Protein AF-A0A9E2X8T5-F1 (afdb_monomer_lite)

Sequence (72 aa):
MTANNTQDGTETGDEAERQRKAKEIFERGIIERGEAAVADEHGRLPPGVTHEIIGHDAAGRPILKRRRFSIF

Structure (mmCIF, N/CA/C/O backbone):
data_AF-A0A9E2X8T5-F1
#
_entry.id   AF-A0A9E2X8T5-F1
#
loop_
_atom_site.group_PDB
_atom_site.id
_atom_site.type_symbol
_atom_site.label_atom_id
_atom_site.label_alt_id
_atom_site.label_comp_id
_atom_site.label_asym_id
_atom_site.label_entity_id
_atom_site.label_seq_id
_atom_site.pdbx_PDB_ins_code
_atom_site.Cartn_x
_atom_site.Cartn_y
_atom_site.Cartn_z
_atom_site.occupancy
_atom_site.B_iso_or_equiv
_atom_site.auth_seq_id
_atom_site.auth_comp_id
_atom_site.auth_asym_id
_atom_site.auth_atom_id
_atom_site.pdbx_PDB_model_num
ATOM 1 N N . MET A 1 1 ? 2.977 50.530 -21.713 1.00 43.44 1 MET A N 1
ATOM 2 C CA . MET A 1 1 ? 4.104 49.608 -21.463 1.00 43.44 1 MET A CA 1
ATOM 3 C C . MET A 1 1 ? 3.670 48.686 -20.339 1.00 43.44 1 MET A C 1
ATOM 5 O O . MET A 1 1 ? 3.582 49.136 -19.206 1.00 43.44 1 MET A O 1
ATOM 9 N N . THR A 1 2 ? 3.251 47.467 -20.672 1.00 44.06 2 THR A N 1
ATOM 10 C CA . THR A 1 2 ? 2.691 46.503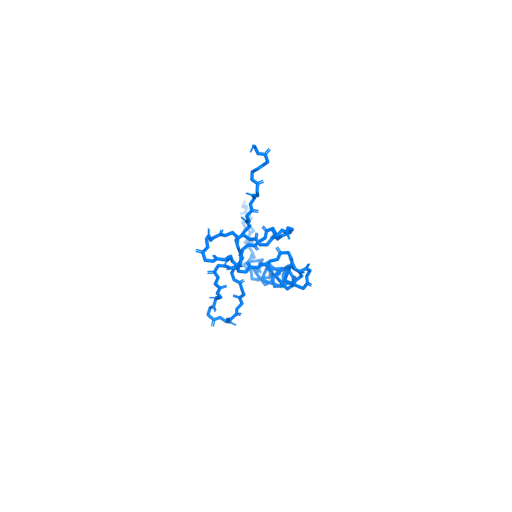 -19.713 1.00 44.06 2 THR A CA 1
ATOM 11 C C . THR A 1 2 ? 3.836 45.684 -19.129 1.00 44.06 2 THR A C 1
ATOM 13 O O . THR A 1 2 ? 4.568 45.042 -19.878 1.00 44.06 2 THR A O 1
ATOM 16 N N . ALA A 1 3 ? 4.030 45.756 -17.813 1.00 50.72 3 ALA A N 1
ATOM 17 C CA . ALA A 1 3 ? 5.004 44.936 -17.105 1.00 50.72 3 ALA A CA 1
ATOM 18 C C . ALA A 1 3 ? 4.479 43.496 -17.034 1.00 50.72 3 ALA A C 1
ATOM 20 O O . ALA A 1 3 ? 3.440 43.244 -16.424 1.00 50.72 3 ALA A O 1
ATOM 21 N N . ASN A 1 4 ? 5.179 42.563 -17.678 1.00 53.72 4 ASN A N 1
ATOM 22 C CA . ASN A 1 4 ? 4.898 41.140 -17.537 1.00 53.72 4 ASN A CA 1
ATOM 23 C C . ASN A 1 4 ? 5.532 40.654 -16.235 1.00 53.72 4 ASN A C 1
ATOM 25 O O . ASN A 1 4 ? 6.751 40.619 -16.089 1.00 53.72 4 ASN A O 1
ATOM 29 N N . ASN A 1 5 ? 4.652 40.345 -15.290 1.00 55.91 5 ASN A N 1
ATOM 30 C CA . ASN A 1 5 ? 4.951 39.827 -13.972 1.00 55.91 5 ASN A CA 1
ATOM 31 C C . ASN A 1 5 ? 5.502 38.397 -14.102 1.00 55.91 5 ASN A C 1
ATOM 33 O O . ASN A 1 5 ? 4.766 37.468 -14.428 1.00 55.91 5 ASN A O 1
ATOM 37 N N . THR A 1 6 ? 6.806 38.245 -13.893 1.00 56.53 6 THR A N 1
ATOM 38 C CA . THR A 1 6 ? 7.510 36.963 -13.806 1.00 56.53 6 THR A CA 1
ATOM 39 C C . THR A 1 6 ? 6.999 36.194 -12.588 1.00 56.53 6 THR A C 1
ATOM 41 O O . THR A 1 6 ? 7.352 36.525 -11.458 1.00 56.53 6 THR A O 1
ATOM 44 N N . GLN A 1 7 ? 6.150 35.186 -12.798 1.00 58.19 7 GLN A N 1
ATOM 45 C CA . GLN A 1 7 ? 5.753 34.260 -11.736 1.00 58.19 7 GLN A CA 1
ATOM 46 C C . GLN A 1 7 ? 6.880 33.252 -11.481 1.00 58.19 7 GLN A C 1
ATOM 48 O O . GLN A 1 7 ? 7.130 32.344 -12.269 1.00 58.19 7 GLN A O 1
ATOM 53 N N . ASP A 1 8 ? 7.619 33.558 -10.420 1.00 48.16 8 ASP A N 1
ATOM 54 C CA . ASP A 1 8 ? 8.083 32.685 -9.342 1.00 48.16 8 ASP A CA 1
ATOM 55 C C . ASP A 1 8 ? 8.143 31.164 -9.612 1.00 48.16 8 ASP A C 1
ATOM 57 O O . ASP A 1 8 ? 7.134 30.478 -9.743 1.00 48.16 8 ASP A O 1
ATOM 61 N N . GLY A 1 9 ? 9.365 30.628 -9.658 1.00 52.81 9 GLY A N 1
ATOM 62 C CA . GLY A 1 9 ? 9.663 29.208 -9.862 1.00 52.81 9 GLY A CA 1
ATOM 63 C C . GLY A 1 9 ? 9.827 28.393 -8.575 1.00 52.81 9 GLY A C 1
ATOM 64 O O . GLY A 1 9 ? 10.618 27.451 -8.586 1.00 52.81 9 GLY A O 1
ATOM 65 N N . THR A 1 10 ? 9.156 28.744 -7.469 1.00 56.38 10 THR 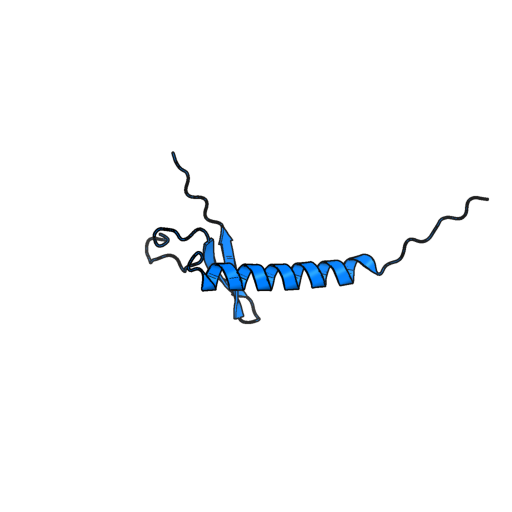A N 1
ATOM 66 C CA . THR A 1 10 ? 9.323 28.039 -6.176 1.00 56.38 10 THR A CA 1
ATOM 67 C C . THR A 1 10 ? 8.165 27.114 -5.776 1.00 56.38 10 THR A C 1
ATOM 69 O O . THR A 1 10 ? 8.362 26.220 -4.956 1.00 56.38 10 THR A O 1
ATOM 72 N N . GLU A 1 11 ? 6.991 27.214 -6.408 1.00 55.69 11 GLU A N 1
ATOM 73 C CA . GLU A 1 11 ? 5.782 26.489 -5.967 1.00 55.69 11 GLU A CA 1
ATOM 74 C C . GLU A 1 11 ? 5.850 24.958 -6.173 1.00 55.69 11 GLU A C 1
ATOM 76 O O . GLU A 1 11 ? 5.295 24.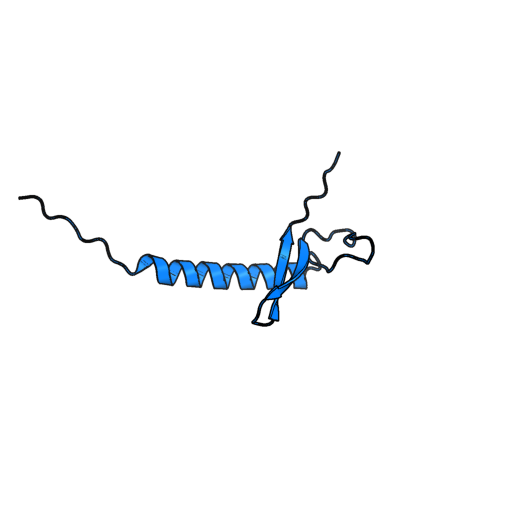185 -5.389 1.00 55.69 11 GLU A O 1
ATOM 81 N N . THR A 1 12 ? 6.577 24.485 -7.189 1.00 61.97 12 THR A N 1
ATOM 82 C CA . THR A 1 12 ? 6.599 23.062 -7.577 1.00 61.97 12 THR A CA 1
ATOM 83 C C . THR A 1 12 ? 7.398 22.168 -6.624 1.00 61.97 12 THR A C 1
ATOM 85 O O . THR A 1 12 ? 7.103 20.976 -6.510 1.00 61.97 12 THR A O 1
ATOM 88 N N . GLY A 1 13 ? 8.412 22.711 -5.943 1.00 64.94 13 GLY A N 1
ATOM 89 C CA . GLY A 1 13 ? 9.270 21.948 -5.027 1.00 64.94 13 GLY A CA 1
ATOM 90 C C . GLY A 1 13 ? 8.571 21.618 -3.709 1.00 64.94 13 GLY A C 1
ATOM 91 O O . GLY A 1 13 ? 8.564 20.464 -3.272 1.00 64.94 13 GLY A O 1
ATOM 92 N N . ASP A 1 14 ? 7.911 22.617 -3.122 1.00 75.62 14 ASP A N 1
ATOM 93 C CA . ASP A 1 14 ? 7.173 22.467 -1.868 1.00 75.62 14 ASP A CA 1
ATOM 94 C C . ASP A 1 14 ? 5.941 21.570 -2.026 1.00 75.62 14 ASP A C 1
ATOM 96 O O . ASP A 1 14 ? 5.609 20.789 -1.129 1.00 75.62 14 ASP A O 1
ATOM 100 N N . GLU A 1 15 ? 5.250 21.647 -3.167 1.00 74.81 15 GLU A N 1
ATOM 101 C CA . GLU A 1 15 ? 4.079 20.811 -3.422 1.00 74.81 15 GLU A CA 1
ATOM 102 C C . GLU A 1 15 ? 4.461 19.334 -3.582 1.00 74.81 15 GLU A C 1
ATOM 104 O O . GLU A 1 15 ? 3.836 18.464 -2.970 1.00 74.81 15 GLU A O 1
ATOM 109 N N . ALA A 1 16 ? 5.534 19.043 -4.323 1.00 80.19 16 ALA A N 1
ATOM 110 C CA . ALA A 1 16 ? 6.045 17.685 -4.478 1.00 80.19 16 ALA A CA 1
ATOM 111 C C . ALA A 1 16 ? 6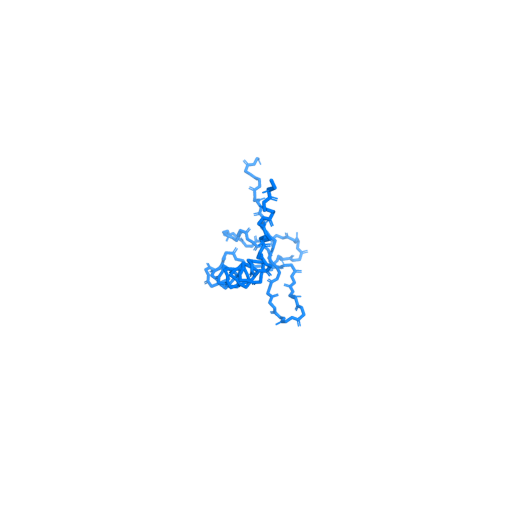.469 17.073 -3.131 1.00 80.19 16 ALA A C 1
ATOM 113 O O . ALA A 1 16 ? 6.176 15.905 -2.853 1.00 80.19 16 ALA A O 1
ATOM 114 N N . GLU A 1 17 ? 7.109 17.857 -2.257 1.00 82.56 17 GLU A N 1
ATOM 115 C CA . GLU A 1 17 ? 7.478 17.398 -0.917 1.00 82.56 17 GLU A CA 1
ATOM 116 C C . GLU A 1 17 ? 6.240 17.112 -0.052 1.00 82.56 17 GLU A C 1
ATOM 118 O O . GLU A 1 17 ? 6.168 16.068 0.609 1.00 82.56 17 GLU A O 1
ATOM 123 N N . ARG A 1 18 ? 5.232 17.994 -0.084 1.00 85.56 18 ARG A N 1
ATOM 124 C CA . ARG A 1 18 ? 3.961 17.782 0.630 1.00 85.56 18 ARG A CA 1
ATOM 125 C C . ARG A 1 18 ? 3.245 16.534 0.133 1.00 85.56 18 ARG A C 1
ATOM 127 O O . ARG A 1 18 ? 2.815 15.726 0.954 1.00 85.56 18 ARG A O 1
ATOM 134 N N . GLN A 1 19 ? 3.154 16.344 -1.183 1.00 86.75 19 GLN A N 1
ATOM 135 C CA . GLN A 1 19 ? 2.545 15.156 -1.781 1.00 86.75 19 GLN A CA 1
ATOM 136 C C . GLN A 1 19 ? 3.289 13.882 -1.366 1.00 86.75 19 GLN A C 1
ATOM 138 O O . GLN A 1 19 ? 2.653 12.893 -1.001 1.00 86.75 19 GLN A O 1
ATOM 143 N N . ARG A 1 20 ? 4.628 13.909 -1.335 1.00 85.75 20 ARG A N 1
ATOM 144 C CA . ARG A 1 20 ? 5.442 12.777 -0.875 1.00 85.75 20 ARG A CA 1
ATOM 145 C C . ARG A 1 20 ? 5.170 12.437 0.591 1.00 85.75 20 ARG A C 1
ATOM 147 O O . ARG A 1 20 ? 4.908 11.275 0.892 1.00 85.75 20 ARG A O 1
ATOM 154 N N . LYS A 1 21 ? 5.172 13.430 1.487 1.00 89.00 21 LYS A N 1
ATOM 155 C CA . LYS A 1 21 ? 4.861 13.223 2.915 1.00 89.00 21 LYS A CA 1
ATOM 156 C C . LYS A 1 21 ? 3.435 12.712 3.117 1.00 89.00 21 LYS A C 1
ATOM 158 O O . LYS A 1 21 ? 3.224 11.773 3.880 1.00 89.00 21 LYS A O 1
ATOM 163 N N . ALA A 1 22 ? 2.459 13.292 2.418 1.00 88.88 22 ALA A N 1
ATOM 164 C CA . ALA A 1 22 ? 1.066 12.859 2.485 1.00 88.88 22 ALA A CA 1
ATOM 165 C C . ALA A 1 22 ? 0.902 11.405 2.015 1.00 88.88 22 ALA A C 1
ATOM 167 O O . ALA A 1 22 ? 0.215 10.622 2.671 1.00 88.88 22 ALA A O 1
ATOM 168 N N . LYS A 1 23 ? 1.586 11.027 0.927 1.00 88.00 23 LYS A N 1
ATOM 169 C CA . LYS A 1 23 ? 1.615 9.653 0.418 1.00 88.00 23 LYS A CA 1
ATOM 170 C C . LYS A 1 23 ? 2.219 8.686 1.435 1.00 88.00 23 LYS A C 1
ATOM 172 O O . LYS A 1 23 ? 1.608 7.663 1.709 1.00 88.00 23 LYS A O 1
ATOM 177 N N . GLU A 1 24 ? 3.350 9.025 2.047 1.00 88.06 24 GLU A N 1
ATOM 178 C CA . GLU A 1 24 ? 3.992 8.169 3.057 1.00 88.06 24 GLU A CA 1
ATOM 179 C C . GLU A 1 24 ? 3.107 7.968 4.301 1.00 88.06 24 GLU A C 1
ATOM 181 O O . GLU A 1 24 ? 2.984 6.849 4.801 1.00 88.06 24 GLU A O 1
ATOM 186 N N . ILE A 1 25 ? 2.431 9.022 4.776 1.00 90.81 25 ILE A N 1
ATOM 187 C CA . ILE A 1 25 ? 1.477 8.926 5.895 1.00 90.81 25 ILE A CA 1
ATOM 188 C C . ILE A 1 25 ? 0.284 8.040 5.521 1.00 90.81 25 ILE A C 1
ATOM 190 O O . ILE A 1 25 ? -0.144 7.210 6.324 1.00 90.81 25 ILE A O 1
ATOM 194 N N . PHE A 1 26 ? -0.243 8.203 4.307 1.00 89.06 26 PHE A N 1
ATOM 195 C CA . PHE A 1 26 ? -1.346 7.395 3.801 1.00 89.06 26 PHE A CA 1
ATOM 196 C C . PHE A 1 26 ? -0.964 5.912 3.709 1.00 89.06 26 PHE A C 1
ATOM 198 O O . PHE A 1 26 ? -1.685 5.075 4.249 1.00 89.06 26 PHE A O 1
ATOM 205 N N . GLU A 1 27 ? 0.182 5.607 3.091 1.00 89.00 27 GLU A N 1
ATOM 206 C CA . GLU A 1 27 ? 0.726 4.252 2.915 1.00 89.00 27 GLU A CA 1
ATOM 207 C C . GLU A 1 27 ? 0.972 3.548 4.241 1.00 89.00 27 GLU A C 1
ATOM 209 O O . GLU A 1 27 ? 0.563 2.401 4.420 1.00 89.00 27 GLU A O 1
ATOM 214 N N . ARG A 1 28 ? 1.569 4.251 5.204 1.00 88.75 28 ARG A N 1
ATOM 215 C CA . ARG A 1 28 ? 1.733 3.719 6.555 1.00 88.75 28 ARG A CA 1
ATOM 216 C C . ARG A 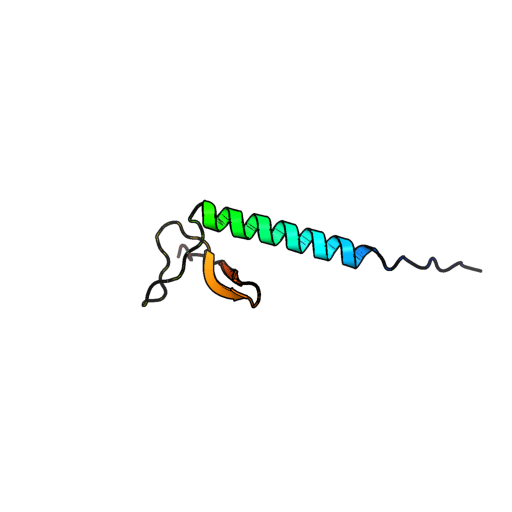1 28 ? 0.378 3.440 7.206 1.00 88.75 28 ARG A C 1
ATOM 218 O O . ARG A 1 28 ? 0.165 2.350 7.726 1.00 88.75 28 ARG A O 1
ATOM 225 N N . GLY A 1 29 ? -0.557 4.387 7.121 1.00 90.81 29 GLY A N 1
ATOM 226 C CA . GLY A 1 29 ? -1.857 4.268 7.775 1.00 90.81 29 GLY A CA 1
ATOM 227 C C . GLY A 1 29 ? -2.695 3.085 7.278 1.00 90.81 29 GLY A C 1
ATOM 228 O O . GLY A 1 29 ? -3.288 2.382 8.087 1.00 90.81 29 GLY A O 1
ATOM 229 N N . ILE A 1 30 ? -2.763 2.842 5.966 1.00 91.19 30 ILE A N 1
ATOM 230 C CA . ILE A 1 30 ? -3.503 1.683 5.420 1.00 91.19 30 ILE A CA 1
ATOM 231 C C . ILE A 1 30 ? -2.871 0.341 5.794 1.00 91.19 30 ILE A C 1
ATOM 233 O O . ILE A 1 30 ? -3.602 -0.619 6.026 1.00 91.19 30 ILE A O 1
ATOM 237 N N . ILE A 1 31 ? -1.545 0.266 5.900 1.00 89.25 31 ILE A N 1
ATOM 238 C CA . ILE A 1 31 ? -0.858 -0.959 6.331 1.00 89.25 31 ILE A CA 1
ATOM 239 C C . ILE A 1 31 ? -1.106 -1.223 7.815 1.00 89.25 31 ILE A C 1
ATOM 241 O O . ILE A 1 31 ? -1.501 -2.329 8.173 1.00 89.25 31 ILE A O 1
ATOM 245 N N . GLU A 1 32 ? -0.953 -0.208 8.670 1.00 90.12 32 GLU A N 1
ATOM 246 C CA . GLU A 1 32 ? -1.204 -0.320 10.115 1.00 90.12 32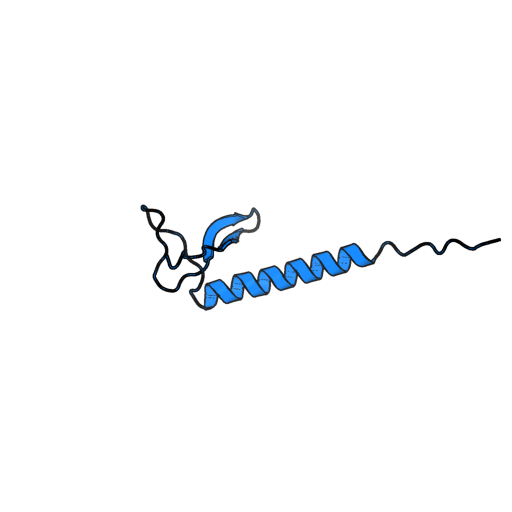 GLU A CA 1
ATOM 247 C C . GLU A 1 32 ? -2.653 -0.719 10.431 1.00 90.12 32 GLU A C 1
ATOM 249 O O . GLU A 1 32 ? -2.899 -1.443 11.393 1.00 90.12 32 GLU A O 1
ATOM 254 N N . ARG A 1 33 ? -3.617 -0.293 9.605 1.00 90.94 33 ARG A N 1
ATOM 255 C CA . ARG A 1 33 ? -5.030 -0.687 9.734 1.00 90.94 33 ARG A CA 1
ATOM 256 C C . ARG A 1 33 ? -5.356 -2.066 9.153 1.00 90.94 33 ARG A C 1
ATOM 258 O O . ARG A 1 33 ? -6.487 -2.518 9.298 1.00 90.94 33 ARG A O 1
ATOM 265 N N . GLY A 1 34 ? -4.411 -2.729 8.485 1.00 89.31 34 GLY A N 1
ATOM 266 C CA . GLY A 1 34 ? -4.660 -3.997 7.792 1.00 89.31 34 GLY A CA 1
ATOM 267 C C . GLY A 1 34 ? -5.524 -3.855 6.531 1.00 89.31 34 GLY A C 1
ATOM 268 O O . GLY A 1 34 ? -6.103 -4.829 6.063 1.00 89.31 34 GLY A O 1
ATOM 269 N N . GLU A 1 35 ? -5.617 -2.650 5.961 1.00 90.81 35 GLU A N 1
ATOM 270 C CA . GLU A 1 35 ? -6.368 -2.366 4.728 1.00 90.81 35 GLU A CA 1
ATOM 271 C C . GLU A 1 35 ? -5.548 -2.644 3.457 1.00 90.81 35 GLU A C 1
ATOM 273 O O . GLU A 1 35 ? -6.084 -2.545 2.347 1.00 90.81 35 GLU A O 1
ATOM 278 N N . ALA A 1 36 ? -4.264 -2.979 3.614 1.00 92.38 36 ALA A N 1
ATOM 279 C CA . ALA A 1 36 ? -3.342 -3.335 2.545 1.00 92.38 36 ALA A CA 1
ATOM 280 C C . ALA A 1 36 ? -2.685 -4.701 2.805 1.00 92.38 36 ALA A C 1
ATOM 282 O O . ALA A 1 36 ? -2.168 -4.937 3.895 1.00 92.38 36 ALA A O 1
ATOM 283 N N . ALA A 1 37 ? -2.670 -5.582 1.803 1.00 92.00 37 ALA A N 1
ATOM 284 C CA . ALA A 1 37 ? -2.028 -6.895 1.896 1.00 92.00 37 ALA A CA 1
ATOM 285 C C . ALA A 1 37 ? -1.470 -7.359 0.545 1.00 92.00 37 ALA A C 1
ATOM 287 O O . ALA A 1 37 ? -1.886 -6.880 -0.511 1.00 92.00 37 ALA A O 1
ATOM 288 N N . VAL A 1 38 ? -0.536 -8.309 0.581 1.00 92.81 38 VAL A N 1
ATOM 289 C CA . VAL A 1 38 ? -0.107 -9.053 -0.611 1.00 92.81 38 VAL A CA 1
ATOM 290 C C . VAL A 1 38 ? -1.220 -10.034 -0.986 1.00 92.81 38 VAL A C 1
ATOM 292 O O . VAL A 1 38 ? -1.839 -10.631 -0.103 1.00 92.81 38 VAL A O 1
ATOM 295 N N . ALA A 1 39 ? -1.502 -10.174 -2.280 1.00 90.81 39 ALA A N 1
ATOM 296 C CA . ALA A 1 39 ? -2.459 -11.167 -2.750 1.00 90.81 39 ALA A CA 1
ATOM 297 C C . ALA A 1 39 ? -1.917 -12.597 -2.576 1.00 90.81 39 ALA A C 1
ATOM 299 O O . ALA A 1 39 ? -0.707 -12.820 -2.607 1.00 90.81 39 ALA A O 1
ATOM 300 N N . ASP A 1 40 ? -2.815 -13.563 -2.397 1.00 90.44 40 ASP A N 1
ATOM 301 C CA . ASP A 1 40 ? -2.453 -14.980 -2.356 1.00 90.44 40 ASP A CA 1
ATOM 302 C C . ASP A 1 40 ? -1.981 -15.503 -3.731 1.00 90.44 40 ASP A C 1
ATOM 304 O O . ASP A 1 40 ? -1.973 -14.787 -4.737 1.00 90.44 40 ASP A O 1
ATOM 308 N N . GLU A 1 41 ? -1.606 -16.782 -3.792 1.00 91.00 41 GLU A N 1
ATOM 309 C CA . GLU A 1 41 ? -1.184 -17.459 -5.030 1.00 91.00 41 GLU A CA 1
ATOM 310 C C . GLU A 1 41 ? -2.257 -17.471 -6.136 1.00 91.00 41 GLU A C 1
ATOM 312 O O . GLU A 1 41 ? -1.946 -17.621 -7.317 1.00 91.00 41 GLU A O 1
ATOM 317 N N . HIS A 1 42 ? -3.523 -17.269 -5.771 1.00 87.31 42 HIS A N 1
ATOM 318 C CA . HIS A 1 42 ? -4.657 -17.160 -6.685 1.00 87.31 42 HIS A CA 1
ATOM 319 C C . HIS A 1 42 ? -5.005 -15.701 -7.013 1.00 87.31 42 HIS A C 1
ATOM 321 O O . HIS A 1 42 ? -6.016 -15.427 -7.669 1.00 87.31 42 HIS A O 1
ATOM 327 N N . GLY A 1 43 ? -4.183 -14.754 -6.558 1.00 86.19 43 GLY A N 1
ATOM 328 C CA . GLY A 1 43 ? -4.366 -13.330 -6.757 1.00 86.19 43 GLY A CA 1
ATOM 329 C C . GLY A 1 43 ? -5.531 -12.750 -5.960 1.00 86.19 43 GLY A C 1
ATOM 330 O O . GLY A 1 43 ? -6.052 -11.715 -6.365 1.00 86.19 43 GLY A O 1
ATOM 331 N N . ARG A 1 44 ? -5.985 -13.371 -4.869 1.00 87.88 44 ARG A N 1
ATOM 332 C CA . ARG A 1 44 ? -7.072 -12.869 -4.014 1.00 87.88 44 ARG A CA 1
ATOM 333 C C . ARG A 1 44 ? -6.512 -12.102 -2.826 1.00 87.88 44 ARG A C 1
ATOM 335 O O . ARG A 1 44 ? -5.450 -12.418 -2.303 1.00 87.88 44 ARG A O 1
ATOM 342 N N . LEU A 1 45 ? -7.252 -11.087 -2.393 1.00 88.38 45 LEU A N 1
ATOM 343 C CA . LEU A 1 45 ? -6.937 -10.351 -1.174 1.00 88.38 45 LEU A CA 1
ATOM 344 C C . LEU A 1 45 ? -7.736 -10.910 0.008 1.00 88.38 45 LEU A C 1
ATOM 346 O O . LEU A 1 45 ? -8.869 -11.363 -0.194 1.00 88.38 45 LEU A O 1
ATOM 350 N N . PRO A 1 46 ? -7.196 -10.829 1.235 1.00 87.19 46 PRO A N 1
ATOM 351 C CA . PRO A 1 46 ? -7.961 -11.116 2.438 1.00 87.19 46 PRO A CA 1
ATOM 352 C C . PRO A 1 46 ? -9.236 -10.255 2.533 1.00 87.19 46 PRO A C 1
ATOM 354 O O . PRO A 1 46 ? -9.263 -9.125 2.029 1.00 87.19 46 PRO A O 1
ATOM 357 N N . PRO A 1 47 ? -10.295 -10.744 3.202 1.00 85.19 47 PRO A N 1
ATOM 358 C CA . PRO A 1 47 ? -11.505 -9.961 3.434 1.00 85.19 47 PRO A CA 1
ATOM 359 C C . PRO A 1 47 ? -11.200 -8.627 4.129 1.00 85.19 47 PRO A C 1
ATOM 361 O O . PRO A 1 47 ? -10.427 -8.581 5.081 1.00 85.19 47 PRO A O 1
ATOM 364 N N . GLY A 1 48 ? -11.820 -7.540 3.660 1.00 85.00 48 GLY A N 1
ATOM 365 C CA . GLY A 1 48 ? -11.641 -6.194 4.225 1.00 85.00 48 GLY A CA 1
ATOM 366 C C . GLY A 1 48 ? -10.432 -5.416 3.689 1.00 85.00 48 GLY A C 1
ATOM 367 O O . GLY A 1 48 ? -10.367 -4.202 3.872 1.00 85.00 48 GLY A O 1
ATOM 368 N N . VAL A 1 49 ? -9.520 -6.065 2.960 1.00 91.31 49 VAL A N 1
ATOM 369 C CA . VAL A 1 49 ? -8.366 -5.400 2.341 1.00 91.31 49 VAL A CA 1
ATOM 370 C C . VAL A 1 49 ? -8.801 -4.645 1.091 1.00 91.31 49 VAL A C 1
ATOM 372 O O . VAL A 1 49 ? -9.313 -5.235 0.148 1.00 91.31 49 VAL A O 1
ATOM 375 N N . THR A 1 50 ? -8.550 -3.340 1.042 1.00 90.69 50 THR A N 1
ATOM 376 C CA . THR A 1 50 ? -8.926 -2.475 -0.092 1.00 90.69 50 THR A CA 1
ATOM 377 C C . THR A 1 50 ? -7.759 -2.174 -1.038 1.00 90.69 50 THR A C 1
ATOM 379 O O . THR A 1 50 ? -7.971 -1.723 -2.170 1.00 90.69 50 THR A O 1
ATOM 382 N N . HIS A 1 51 ? -6.526 -2.417 -0.590 1.00 93.12 51 HIS A N 1
ATOM 383 C CA . HIS A 1 51 ? -5.302 -2.169 -1.345 1.00 93.12 51 HIS A CA 1
ATOM 384 C C . HIS A 1 51 ? -4.450 -3.436 -1.452 1.00 93.12 51 HIS A C 1
ATOM 386 O O . HIS A 1 51 ? -4.221 -4.148 -0.482 1.00 93.12 51 HIS A O 1
ATOM 392 N N . GLU A 1 52 ? -3.941 -3.699 -2.646 1.00 93.94 52 GLU A N 1
ATOM 393 C CA . GLU A 1 52 ? -2.974 -4.759 -2.894 1.00 93.94 52 GLU A CA 1
ATOM 394 C C . GLU A 1 52 ? -1.556 -4.197 -2.831 1.00 93.94 52 GLU A C 1
ATOM 396 O O . GLU A 1 52 ? -1.260 -3.191 -3.480 1.00 93.94 52 GLU A O 1
ATOM 401 N N . ILE A 1 53 ? -0.675 -4.858 -2.084 1.00 93.69 53 ILE A N 1
ATOM 402 C CA . ILE A 1 53 ? 0.763 -4.597 -2.118 1.00 93.69 53 ILE A CA 1
ATOM 403 C C . ILE A 1 53 ? 1.333 -5.376 -3.304 1.00 93.69 53 ILE A C 1
ATOM 405 O O . ILE A 1 53 ? 1.459 -6.597 -3.247 1.00 93.69 53 ILE A O 1
ATOM 409 N N . ILE A 1 54 ? 1.664 -4.665 -4.383 1.00 93.31 54 ILE A N 1
ATOM 410 C CA . ILE A 1 54 ? 2.165 -5.270 -5.631 1.00 93.31 54 ILE A CA 1
ATOM 411 C C . ILE A 1 54 ? 3.696 -5.318 -5.706 1.00 93.31 54 ILE A C 1
ATOM 413 O O . ILE A 1 54 ? 4.258 -5.809 -6.681 1.00 93.31 54 ILE A O 1
ATOM 417 N N . GLY A 1 55 ? 4.383 -4.778 -4.701 1.00 92.00 55 GLY A N 1
ATOM 418 C CA . GLY A 1 55 ? 5.837 -4.748 -4.640 1.00 92.00 55 GLY A CA 1
ATOM 419 C C . GLY A 1 55 ? 6.345 -3.664 -3.703 1.00 92.00 55 GLY A C 1
ATOM 420 O O . GLY A 1 55 ? 5.577 -3.067 -2.949 1.00 92.00 55 GLY A O 1
ATOM 421 N N . HIS A 1 56 ? 7.645 -3.404 -3.785 1.00 92.19 56 HIS A N 1
ATOM 422 C CA . HIS A 1 56 ? 8.309 -2.318 -3.076 1.00 92.19 56 HIS A CA 1
ATOM 423 C C . HIS A 1 56 ? 9.137 -1.497 -4.066 1.00 92.19 56 HIS A C 1
ATOM 425 O O . HIS A 1 56 ? 9.641 -2.035 -5.054 1.00 92.19 56 HIS A O 1
ATOM 431 N N . ASP A 1 57 ? 9.248 -0.194 -3.827 1.00 87.12 57 ASP A N 1
ATOM 432 C CA . ASP A 1 57 ? 10.119 0.678 -4.608 1.00 87.12 57 ASP A CA 1
ATOM 433 C C . ASP A 1 57 ? 11.601 0.485 -4.233 1.00 87.12 57 ASP A C 1
ATOM 435 O O . ASP A 1 57 ? 11.947 -0.276 -3.327 1.00 87.12 57 ASP A O 1
ATOM 439 N N . ALA A 1 58 ? 12.497 1.200 -4.918 1.00 89.75 58 ALA A N 1
ATOM 440 C CA . ALA A 1 58 ? 13.940 1.128 -4.668 1.00 89.75 58 ALA A CA 1
ATOM 441 C C . ALA A 1 58 ? 14.357 1.560 -3.245 1.00 89.75 58 ALA A C 1
ATOM 443 O O . ALA A 1 58 ? 15.469 1.263 -2.819 1.00 89.75 58 ALA A O 1
ATOM 444 N N . ALA A 1 59 ? 13.483 2.256 -2.514 1.00 86.25 59 ALA A N 1
ATOM 445 C CA . ALA A 1 59 ? 13.691 2.661 -1.128 1.00 86.25 59 ALA A CA 1
ATOM 446 C C . ALA A 1 59 ? 13.022 1.698 -0.126 1.00 86.25 59 ALA A C 1
ATOM 448 O O . ALA A 1 59 ? 13.024 1.972 1.073 1.00 86.25 59 ALA A O 1
ATOM 449 N N . GLY A 1 60 ? 12.438 0.590 -0.595 1.00 85.19 60 GLY A N 1
ATOM 450 C CA . GLY A 1 60 ? 11.743 -0.388 0.240 1.00 85.19 60 GLY A CA 1
ATOM 451 C C . GLY A 1 60 ? 10.336 0.039 0.661 1.00 85.19 60 GLY A C 1
ATOM 452 O O . GLY A 1 60 ? 9.768 -0.566 1.567 1.00 85.19 60 GLY A O 1
ATOM 453 N N . ARG A 1 61 ? 9.750 1.066 0.035 1.00 86.38 61 ARG A N 1
ATOM 454 C CA . ARG A 1 61 ? 8.385 1.512 0.344 1.00 86.38 61 ARG A CA 1
ATOM 455 C C . ARG A 1 61 ? 7.367 0.692 -0.449 1.00 86.38 61 ARG A C 1
ATOM 457 O O . ARG A 1 61 ? 7.589 0.450 -1.636 1.00 86.38 61 ARG A O 1
ATOM 464 N N . PRO A 1 62 ? 6.254 0.275 0.167 1.00 88.69 62 PRO A N 1
ATOM 465 C CA . PRO A 1 62 ? 5.265 -0.572 -0.482 1.00 88.69 62 PRO A CA 1
ATOM 466 C C . PRO A 1 62 ? 4.569 0.173 -1.621 1.00 88.69 62 PRO A C 1
ATOM 468 O O . PRO A 1 62 ? 4.133 1.313 -1.477 1.00 88.69 62 PRO A O 1
ATOM 471 N N . ILE A 1 63 ? 4.445 -0.497 -2.761 1.00 90.44 63 ILE A N 1
ATOM 472 C CA . ILE A 1 63 ? 3.700 -0.010 -3.917 1.00 90.44 63 ILE A CA 1
ATOM 473 C C . ILE A 1 63 ? 2.284 -0.557 -3.803 1.00 90.44 63 ILE A C 1
ATOM 475 O O . ILE A 1 63 ? 2.057 -1.765 -3.907 1.00 90.44 63 ILE A O 1
ATOM 479 N N . LEU A 1 64 ? 1.331 0.343 -3.583 1.00 90.94 64 LEU A N 1
ATOM 480 C CA . LEU A 1 64 ? -0.061 -0.013 -3.353 1.00 90.94 64 LEU A CA 1
ATOM 481 C C . LEU A 1 64 ? -0.902 0.196 -4.603 1.00 90.94 64 LEU A C 1
ATOM 483 O O . LEU A 1 64 ? -0.894 1.264 -5.216 1.00 90.94 64 LEU A O 1
ATOM 487 N N . LYS A 1 65 ? -1.698 -0.813 -4.941 1.00 91.00 65 LYS A N 1
ATOM 488 C CA . LYS A 1 65 ? -2.707 -0.745 -5.992 1.00 91.00 65 LYS A CA 1
ATOM 489 C C . LYS A 1 65 ? -4.082 -0.890 -5.361 1.00 91.00 65 LYS A C 1
ATOM 491 O O . LYS A 1 65 ? -4.413 -1.929 -4.798 1.00 91.00 65 LYS A O 1
ATOM 496 N N . ARG A 1 66 ? -4.913 0.149 -5.458 1.00 89.75 66 ARG A N 1
ATOM 497 C CA . ARG A 1 66 ? -6.291 0.078 -4.960 1.00 89.75 66 ARG A CA 1
ATOM 498 C C . ARG A 1 66 ? -7.066 -0.971 -5.751 1.00 89.75 66 ARG A C 1
ATOM 500 O O . ARG A 1 66 ? -7.177 -0.871 -6.975 1.00 89.75 66 ARG A O 1
ATOM 507 N N . ARG A 1 67 ? -7.647 -1.940 -5.048 1.00 84.56 67 ARG A N 1
ATOM 508 C CA . ARG A 1 67 ? -8.484 -2.978 -5.640 1.00 84.56 67 ARG A CA 1
ATOM 509 C C . ARG A 1 67 ? -9.931 -2.658 -5.299 1.00 84.56 67 ARG A C 1
ATOM 511 O O . ARG A 1 67 ? -10.363 -2.763 -4.157 1.00 84.56 67 ARG A O 1
ATOM 518 N N . ARG A 1 68 ? -10.687 -2.172 -6.285 1.00 72.62 68 ARG A N 1
ATOM 519 C CA . ARG A 1 68 ? -12.140 -2.052 -6.134 1.00 72.62 68 ARG A CA 1
ATOM 520 C C . ARG A 1 68 ? -12.723 -3.447 -6.309 1.00 72.62 68 ARG A C 1
ATOM 522 O O . ARG A 1 68 ? -12.617 -4.007 -7.396 1.00 72.62 68 ARG A O 1
ATOM 529 N N . PHE A 1 69 ? -13.329 -3.995 -5.263 1.00 65.69 69 PHE A N 1
ATOM 530 C CA . PHE A 1 69 ? -14.237 -5.119 -5.444 1.00 65.69 69 PHE A CA 1
ATOM 531 C C . PHE A 1 69 ? -15.466 -4.588 -6.181 1.00 65.69 69 PHE A C 1
ATOM 533 O O . PHE A 1 69 ? -16.148 -3.687 -5.692 1.00 65.69 69 PHE A O 1
ATOM 540 N N . SER A 1 70 ? -15.691 -5.082 -7.396 1.00 50.56 70 SER A N 1
ATOM 541 C CA . SER A 1 70 ? -16.965 -4.884 -8.080 1.00 50.56 70 SER A CA 1
ATOM 542 C C . SER A 1 70 ? -18.046 -5.584 -7.267 1.00 50.56 70 SER A C 1
ATOM 544 O O . SER A 1 70 ? -17.951 -6.784 -7.037 1.00 50.56 70 SER A O 1
ATOM 546 N N . ILE A 1 71 ? -19.054 -4.834 -6.832 1.00 52.69 71 ILE A N 1
ATOM 547 C CA . ILE A 1 71 ? -20.245 -5.337 -6.130 1.00 52.69 71 ILE A CA 1
ATOM 548 C C . ILE A 1 71 ? -21.326 -5.821 -7.116 1.00 52.69 71 ILE A C 1
ATOM 550 O O . ILE A 1 71 ? -22.506 -5.562 -6.896 1.00 52.69 71 ILE A O 1
ATOM 554 N N . PHE A 1 72 ? -20.926 -6.447 -8.229 1.00 48.78 72 PHE A N 1
ATOM 555 C CA . PHE A 1 72 ? -21.854 -6.923 -9.262 1.00 48.78 72 PHE A CA 1
ATOM 556 C C . PHE A 1 72 ? -22.149 -8.410 -9.106 1.00 48.78 72 PHE A C 1
ATOM 558 O O . PHE A 1 72 ? -21.174 -9.172 -8.914 1.00 48.78 72 PHE A O 1
#

Foldseek 3Di:
DDDDDDDDPPPPVVVVVVVVVVVQVVQVVCVVVVLEEAADPVRHDDPNRQWYQPDADPVRRTDIDGDDDDPD

Secondary structure (DSSP, 8-state):
--------S-HHHHHHHHHHHHHHHHHHHHHHTT-EE---TTSPPPTT--EEEEEE-TTS-EEEEE------

pLDDT: mean 80.21, std 15.29, range [43.44, 93.94]

Radius of gyration: 19.14 Å; chains: 1; bounding box: 36×67×32 Å